Protein AF-A0A640W031-F1 (afdb_monomer_lite)

pLDDT: mean 81.07, std 21.16, range [38.03, 98.62]

Secondary structure (DSSP, 8-state):
-----PPPPEEEEEEETTEEEEEEEEE-TTS-EEEEEEEEEEEE-TTS-EEEES---GGGHHHHHHHHHHHHHHHHHHHHHHHHHHHHHHHHHHHHTTS-----------------------

Foldseek 3Di:
DDPPPDPFDFPDWDDDPQKIKTKGWDADPVGDIDIDIDIWGWDADPVRDIDIDPDDDPVCVVVSVVNVVVNVVVRVVVVVVVVVVVVVVVVVVVVVVVPPDDDPPPDDDDDDDDDDDDDDDD

Radius of gyration: 33.99 Å; chains: 1; bounding box: 77×50×96 Å

Structure (mmCIF, N/CA/C/O backbone):
data_AF-A0A640W031-F1
#
_entry.id   AF-A0A640W031-F1
#
loop_
_atom_site.group_PDB
_atom_site.id
_atom_site.type_symbol
_atom_site.label_atom_id
_atom_site.label_alt_id
_atom_site.label_comp_id
_atom_site.label_asym_id
_atom_site.label_entity_id
_atom_site.label_seq_id
_atom_site.pdbx_PDB_ins_code
_atom_site.Cartn_x
_atom_site.Cartn_y
_atom_site.Cartn_z
_atom_site.occupancy
_atom_site.B_iso_or_equiv
_atom_site.auth_seq_id
_atom_site.auth_comp_id
_atom_site.auth_asym_id
_atom_site.auth_atom_id
_atom_site.pdbx_PDB_model_num
ATOM 1 N N . MET A 1 1 ? -7.450 -29.987 -18.630 1.00 38.03 1 MET A N 1
ATOM 2 C CA . MET A 1 1 ? -6.099 -29.416 -18.466 1.00 38.03 1 MET A CA 1
ATOM 3 C C . MET A 1 1 ? -6.191 -28.420 -17.328 1.00 38.03 1 MET A C 1
ATOM 5 O O . MET A 1 1 ? -6.665 -27.314 -17.546 1.00 38.03 1 MET A O 1
ATOM 9 N N . ASP A 1 2 ? -5.852 -28.845 -16.114 1.00 42.69 2 ASP A N 1
ATOM 10 C CA . ASP A 1 2 ? -5.882 -27.989 -14.928 1.00 42.69 2 ASP A CA 1
ATOM 11 C C . ASP A 1 2 ? -4.671 -27.053 -14.953 1.00 42.69 2 ASP A C 1
ATOM 13 O O . ASP A 1 2 ? -3.542 -27.452 -14.674 1.00 42.69 2 ASP A O 1
ATOM 17 N N . THR A 1 3 ? -4.880 -25.801 -15.355 1.00 48.00 3 THR A N 1
ATOM 18 C CA . THR A 1 3 ? -3.875 -24.750 -15.191 1.00 48.00 3 THR A CA 1
ATOM 19 C C . THR A 1 3 ? -3.873 -24.337 -13.728 1.00 48.00 3 THR A C 1
ATOM 21 O O . THR A 1 3 ? -4.641 -23.464 -13.322 1.00 48.00 3 THR A O 1
ATOM 24 N N . THR A 1 4 ? -3.034 -24.975 -12.918 1.00 44.22 4 THR A N 1
ATOM 25 C CA . THR A 1 4 ? -2.780 -24.554 -11.539 1.00 44.22 4 THR A CA 1
ATOM 26 C C . THR A 1 4 ? -2.087 -23.191 -11.576 1.00 44.22 4 THR A C 1
ATOM 28 O O . THR A 1 4 ? -0.866 -23.096 -11.665 1.00 44.22 4 THR A O 1
ATOM 31 N N . THR A 1 5 ? -2.869 -22.109 -11.591 1.00 54.28 5 THR A N 1
ATOM 32 C CA . THR A 1 5 ? -2.359 -20.739 -11.507 1.00 54.28 5 THR A CA 1
ATOM 33 C C . THR A 1 5 ? -1.682 -20.576 -10.153 1.00 54.28 5 THR A C 1
ATOM 35 O O . THR A 1 5 ? -2.355 -20.494 -9.126 1.00 54.28 5 THR A O 1
ATOM 38 N N . THR A 1 6 ? -0.348 -20.552 -10.133 1.00 60.62 6 THR A N 1
ATOM 39 C CA . THR A 1 6 ? 0.405 -20.216 -8.924 1.00 60.62 6 THR A CA 1
ATOM 40 C C . THR A 1 6 ? -0.094 -18.863 -8.416 1.00 60.62 6 THR A C 1
ATOM 42 O O . THR A 1 6 ? -0.034 -17.885 -9.167 1.00 60.62 6 THR A O 1
ATOM 45 N N . PRO A 1 7 ? -0.615 -18.779 -7.179 1.00 67.50 7 PRO A N 1
ATOM 46 C CA . PRO A 1 7 ? -1.155 -17.533 -6.666 1.00 67.50 7 PRO A CA 1
ATOM 47 C C . PRO A 1 7 ? -0.050 -16.480 -6.636 1.00 67.50 7 PRO A C 1
ATOM 49 O O . PRO A 1 7 ? 1.038 -16.715 -6.100 1.00 67.50 7 PRO A O 1
ATOM 52 N N . ASN A 1 8 ? -0.337 -15.327 -7.242 1.00 83.50 8 ASN A N 1
ATOM 53 C CA . ASN A 1 8 ? 0.578 -14.199 -7.270 1.00 83.50 8 ASN A CA 1
ATOM 54 C C . ASN A 1 8 ? 0.916 -13.798 -5.829 1.00 83.50 8 ASN A C 1
ATOM 56 O O . ASN A 1 8 ? 0.011 -13.572 -5.027 1.00 83.50 8 ASN A O 1
ATOM 60 N N . LYS A 1 9 ? 2.205 -13.755 -5.483 1.00 91.06 9 LYS A N 1
ATOM 61 C CA . LYS A 1 9 ? 2.656 -13.379 -4.140 1.00 91.06 9 LYS A CA 1
ATOM 62 C C . LYS A 1 9 ? 2.892 -11.870 -4.085 1.00 91.06 9 LYS A C 1
ATOM 64 O O . LYS A 1 9 ? 3.404 -11.302 -5.050 1.00 91.06 9 LYS A O 1
ATOM 69 N N . PRO A 1 10 ? 2.563 -11.210 -2.965 1.00 96.25 10 PRO A N 1
ATOM 70 C CA . PRO A 1 10 ? 2.869 -9.798 -2.815 1.00 96.25 10 PRO A CA 1
ATOM 71 C C . PRO A 1 10 ? 4.387 -9.590 -2.806 1.00 96.25 10 PRO A C 1
ATOM 73 O O . PRO A 1 10 ? 5.124 -10.365 -2.198 1.00 96.25 10 PRO A O 1
ATOM 76 N N . ILE A 1 11 ? 4.842 -8.518 -3.453 1.00 97.00 11 ILE A N 1
ATOM 77 C CA . ILE A 1 11 ? 6.245 -8.084 -3.429 1.00 97.00 11 ILE A CA 1
ATOM 78 C C . ILE A 1 11 ? 6.601 -7.584 -2.031 1.00 97.00 11 ILE A C 1
ATOM 80 O O . ILE A 1 11 ? 7.655 -7.903 -1.490 1.00 97.00 11 ILE A O 1
ATOM 84 N N . ALA A 1 12 ? 5.715 -6.768 -1.460 1.00 97.62 12 ALA A N 1
ATOM 85 C CA . ALA A 1 12 ? 5.898 -6.152 -0.158 1.00 97.62 12 ALA A CA 1
ATOM 86 C C . ALA A 1 12 ? 4.543 -5.880 0.499 1.00 97.62 12 ALA A C 1
ATOM 88 O O . ALA A 1 12 ? 3.539 -5.648 -0.178 1.00 97.62 12 ALA A O 1
ATOM 89 N N . THR A 1 13 ? 4.519 -5.888 1.829 1.00 98.06 13 THR A N 1
ATOM 90 C CA . THR A 1 13 ? 3.383 -5.415 2.624 1.00 98.06 13 THR A CA 1
ATOM 91 C C . THR A 1 13 ? 3.896 -4.462 3.693 1.00 98.06 13 THR A C 1
ATOM 93 O O . THR A 1 13 ? 4.666 -4.866 4.559 1.00 98.06 13 THR A O 1
ATOM 96 N N . TYR A 1 14 ? 3.437 -3.220 3.639 1.00 98.25 14 TYR A N 1
ATOM 97 C CA . TYR A 1 14 ? 3.710 -2.171 4.617 1.00 98.25 14 TYR A CA 1
ATOM 98 C C . TYR A 1 14 ? 2.558 -2.097 5.607 1.00 98.25 14 TYR A C 1
ATOM 100 O O . TYR A 1 14 ? 1.406 -2.309 5.215 1.00 98.25 14 TYR A O 1
ATOM 108 N N . ARG A 1 15 ? 2.842 -1.824 6.881 1.00 97.75 15 ARG A N 1
ATOM 109 C CA . ARG A 1 15 ? 1.833 -1.814 7.947 1.00 97.75 15 ARG A CA 1
ATOM 110 C C . ARG A 1 15 ? 2.003 -0.616 8.870 1.00 97.75 15 ARG A C 1
ATOM 112 O O . ARG A 1 15 ? 3.115 -0.303 9.271 1.00 97.75 15 ARG A O 1
ATOM 119 N N . ASP A 1 16 ? 0.874 -0.036 9.261 1.00 97.81 16 ASP A N 1
ATOM 120 C CA . ASP A 1 16 ? 0.750 0.946 10.341 1.00 97.81 16 ASP A CA 1
ATOM 121 C C . ASP A 1 16 ? -0.412 0.500 11.240 1.00 97.81 16 ASP A C 1
ATOM 123 O O . ASP A 1 16 ? -1.595 0.683 10.930 1.00 97.81 16 ASP A O 1
ATOM 127 N N . GLY A 1 17 ? -0.067 -0.211 12.316 1.00 96.38 17 GLY A N 1
ATOM 128 C CA . GLY A 1 17 ? -1.031 -0.869 13.192 1.00 96.38 17 GLY A CA 1
ATOM 129 C C . GLY A 1 17 ? -1.956 -1.819 12.422 1.00 96.38 17 GLY A C 1
ATOM 130 O O . GLY A 1 17 ? -1.535 -2.856 11.908 1.00 96.38 17 GLY A O 1
ATOM 131 N N . ARG A 1 18 ? -3.243 -1.461 12.363 1.00 97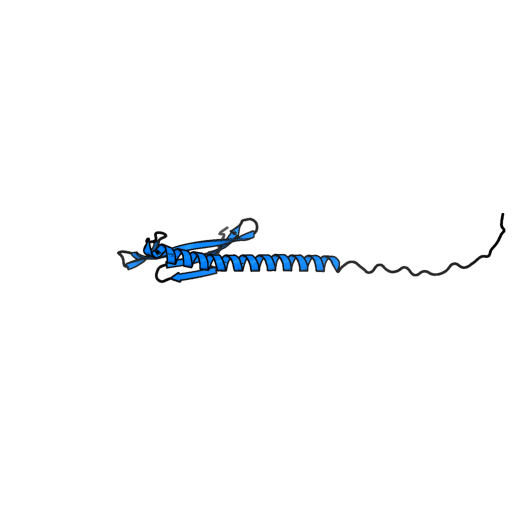.19 18 ARG A N 1
ATOM 132 C CA . ARG A 1 18 ? -4.286 -2.219 11.654 1.00 97.19 18 ARG A CA 1
ATOM 133 C C . ARG A 1 18 ? -4.347 -1.920 10.157 1.00 97.19 18 ARG A C 1
ATOM 135 O O . ARG A 1 18 ? -4.998 -2.663 9.429 1.00 97.19 18 ARG A O 1
ATOM 142 N N . LEU A 1 19 ? -3.701 -0.858 9.692 1.00 98.56 19 LEU A N 1
ATOM 143 C CA . LEU A 1 19 ? -3.666 -0.480 8.284 1.00 98.56 19 LEU A CA 1
ATOM 144 C C . LEU A 1 19 ? -2.538 -1.221 7.571 1.00 98.56 19 LEU A C 1
ATOM 146 O O . LEU A 1 19 ? -1.473 -1.463 8.145 1.00 98.56 19 LEU A O 1
ATOM 150 N N . LYS A 1 20 ? -2.757 -1.562 6.304 1.00 98.31 20 LYS A N 1
ATOM 151 C CA . LYS A 1 20 ? -1.730 -2.138 5.442 1.00 98.31 20 LYS A CA 1
ATOM 152 C C . LYS A 1 20 ? -1.829 -1.641 4.005 1.00 98.31 20 LYS A C 1
ATOM 154 O O . LYS A 1 20 ? -2.918 -1.375 3.498 1.00 98.31 20 LYS A O 1
ATOM 159 N N . SER A 1 21 ? -0.678 -1.601 3.344 1.00 98.56 21 SER A N 1
ATOM 160 C CA . SER A 1 21 ? -0.528 -1.393 1.905 1.00 98.56 21 SER A CA 1
ATOM 161 C C . SER A 1 21 ? 0.249 -2.564 1.322 1.00 98.56 21 SER A C 1
ATOM 163 O O . SER A 1 21 ? 1.343 -2.878 1.782 1.00 98.56 21 SER A O 1
ATOM 165 N N . THR A 1 22 ? -0.336 -3.254 0.347 1.00 98.44 22 THR A N 1
ATOM 166 C CA . THR A 1 22 ? 0.236 -4.459 -0.265 1.00 98.44 22 THR A CA 1
ATOM 167 C C . THR A 1 22 ? 0.588 -4.172 -1.715 1.00 98.44 22 THR A C 1
ATOM 169 O O . THR A 1 22 ? -0.294 -3.815 -2.493 1.00 98.44 22 THR A O 1
ATOM 172 N N . LEU A 1 23 ? 1.860 -4.323 -2.075 1.00 98.44 23 LEU A N 1
ATOM 173 C CA . LEU A 1 23 ? 2.375 -4.126 -3.427 1.00 98.44 23 LEU A CA 1
ATOM 174 C C . LEU A 1 23 ? 2.438 -5.464 -4.170 1.00 98.44 23 LEU A C 1
ATOM 176 O O . LEU A 1 23 ? 2.995 -6.434 -3.657 1.00 98.44 23 LEU A O 1
ATOM 180 N N . TRP A 1 24 ? 1.939 -5.492 -5.402 1.00 97.94 24 TRP A N 1
ATOM 181 C CA . TRP A 1 24 ? 1.898 -6.680 -6.257 1.00 97.94 24 TRP A CA 1
ATOM 182 C C . TRP A 1 24 ? 2.608 -6.421 -7.584 1.00 97.94 24 TRP A C 1
ATOM 184 O O . TRP A 1 24 ? 2.518 -5.315 -8.119 1.00 97.94 24 TRP A O 1
ATOM 194 N N . ALA A 1 25 ? 3.259 -7.448 -8.135 1.00 95.44 25 ALA A N 1
ATOM 195 C CA . ALA A 1 25 ? 3.718 -7.473 -9.523 1.00 95.44 25 ALA A CA 1
ATOM 196 C C . ALA A 1 25 ? 2.746 -8.335 -10.317 1.00 95.44 25 ALA A C 1
ATOM 198 O O . ALA A 1 25 ? 2.531 -9.488 -9.973 1.00 95.44 25 ALA A O 1
ATOM 199 N N . ASN A 1 26 ? 2.171 -7.794 -11.376 1.00 94.00 26 ASN A N 1
ATOM 200 C CA . ASN A 1 26 ? 1.297 -8.524 -12.282 1.00 94.00 26 ASN A CA 1
ATOM 201 C C . ASN A 1 26 ? 1.897 -8.494 -13.682 1.00 94.00 26 ASN A C 1
ATOM 203 O O . ASN A 1 26 ? 2.728 -7.638 -13.983 1.00 94.00 26 ASN A O 1
ATOM 207 N N . GLN A 1 27 ? 1.441 -9.396 -14.541 1.00 92.38 27 GLN A N 1
ATOM 208 C CA . GLN A 1 27 ? 1.875 -9.484 -15.927 1.00 92.38 27 GLN A CA 1
ATOM 209 C C . GLN A 1 27 ? 0.654 -9.377 -16.841 1.00 92.38 27 GLN A C 1
ATOM 211 O O . GLN A 1 27 ? -0.376 -9.999 -16.571 1.00 92.38 27 GLN A O 1
ATOM 216 N N . ASN A 1 28 ? 0.733 -8.553 -17.886 1.00 88.75 28 ASN A N 1
ATOM 217 C CA . ASN A 1 28 ? -0.306 -8.509 -18.915 1.00 88.75 28 ASN A CA 1
ATOM 218 C C . ASN A 1 28 ? -0.133 -9.675 -19.912 1.00 88.75 28 ASN A C 1
ATOM 220 O O . ASN A 1 28 ? 0.790 -10.482 -19.798 1.00 88.75 28 ASN A O 1
ATOM 224 N N . ARG A 1 29 ? -1.026 -9.769 -20.906 1.00 88.88 29 ARG A N 1
ATOM 225 C CA . ARG A 1 29 ? -0.974 -10.835 -21.926 1.00 88.88 29 ARG A CA 1
ATOM 226 C C . ARG A 1 29 ? 0.297 -10.797 -22.779 1.00 88.88 29 ARG A C 1
ATOM 228 O O . ARG A 1 29 ? 0.740 -11.847 -23.226 1.00 88.88 29 ARG A O 1
ATOM 235 N N . ASP A 1 30 ? 0.878 -9.615 -22.953 1.00 89.25 30 ASP A N 1
ATOM 236 C CA . ASP A 1 30 ? 2.078 -9.384 -23.764 1.00 89.25 30 ASP A CA 1
ATOM 237 C C . ASP A 1 30 ? 3.376 -9.648 -22.983 1.00 89.25 30 ASP A C 1
ATOM 239 O O . ASP A 1 30 ? 4.476 -9.531 -23.517 1.00 89.25 30 ASP A O 1
ATOM 243 N N . GLY A 1 31 ? 3.262 -10.014 -21.705 1.00 85.62 31 GLY A N 1
ATOM 244 C CA . GLY A 1 31 ? 4.396 -10.316 -20.845 1.00 85.62 31 GLY A CA 1
ATOM 245 C C . GLY A 1 31 ? 4.977 -9.109 -20.102 1.00 85.62 31 GLY A C 1
ATOM 246 O O . GLY A 1 31 ? 5.909 -9.286 -19.313 1.00 85.62 31 GLY A O 1
ATOM 247 N N . ASP A 1 32 ? 4.429 -7.905 -20.283 1.00 89.62 32 ASP A N 1
ATOM 248 C CA . ASP A 1 32 ? 4.862 -6.701 -19.576 1.00 89.62 32 ASP A CA 1
ATOM 249 C C . ASP A 1 32 ? 4.380 -6.689 -18.122 1.00 89.62 32 ASP A C 1
ATOM 251 O O . ASP A 1 32 ? 3.224 -6.991 -17.802 1.00 89.62 32 ASP A O 1
ATOM 255 N N . ILE A 1 33 ? 5.286 -6.282 -17.229 1.00 92.38 33 ILE A N 1
ATOM 256 C CA . ILE A 1 33 ? 5.032 -6.223 -15.791 1.00 92.38 33 ILE A CA 1
ATOM 257 C C . ILE A 1 33 ? 4.410 -4.874 -15.414 1.00 92.38 33 ILE A C 1
ATOM 259 O O . ILE A 1 33 ? 4.902 -3.803 -15.780 1.00 92.38 33 ILE A O 1
ATOM 263 N N . TYR A 1 34 ? 3.350 -4.916 -14.610 1.00 93.69 34 TYR A N 1
ATOM 264 C CA . TYR A 1 34 ? 2.740 -3.742 -13.999 1.00 93.69 34 TYR A CA 1
ATOM 265 C C . TYR A 1 34 ? 2.498 -3.956 -12.506 1.00 93.69 34 TYR A C 1
ATOM 267 O O . TYR A 1 34 ? 2.234 -5.060 -12.039 1.00 93.69 34 TYR A O 1
ATOM 275 N N . TYR A 1 35 ? 2.576 -2.866 -11.748 1.00 96.31 35 TYR A N 1
ATOM 276 C CA . TYR A 1 35 ? 2.471 -2.898 -10.294 1.00 96.31 35 TYR A CA 1
ATOM 277 C C . TYR A 1 35 ? 1.129 -2.352 -9.824 1.00 96.31 35 TYR A C 1
ATOM 279 O O . TYR A 1 35 ? 0.687 -1.312 -10.318 1.00 96.31 35 TYR A O 1
ATOM 287 N N . THR A 1 36 ? 0.515 -3.021 -8.851 1.00 97.44 36 THR A N 1
ATOM 288 C CA . THR A 1 36 ? -0.729 -2.580 -8.202 1.00 97.44 36 THR A CA 1
ATOM 289 C C . THR A 1 36 ? -0.553 -2.514 -6.693 1.00 97.44 36 THR A C 1
ATOM 291 O O . THR A 1 36 ? 0.267 -3.232 -6.125 1.00 97.44 36 THR A O 1
ATOM 294 N N . VAL A 1 37 ? -1.338 -1.659 -6.039 1.00 97.94 37 VAL A N 1
ATOM 295 C CA . VAL A 1 37 ? -1.329 -1.496 -4.582 1.00 97.94 37 VAL A CA 1
ATOM 296 C C . VAL A 1 37 ? -2.728 -1.752 -4.035 1.00 97.94 37 VAL A C 1
ATOM 298 O O . VAL A 1 37 ? -3.695 -1.176 -4.530 1.00 97.94 37 VAL A O 1
ATOM 301 N N . THR A 1 38 ? -2.828 -2.586 -3.001 1.00 98.19 38 THR A N 1
ATOM 302 C CA . THR A 1 38 ? -4.063 -2.813 -2.238 1.00 98.19 38 THR A CA 1
ATOM 303 C C . THR A 1 38 ? -3.924 -2.194 -0.856 1.00 98.19 38 THR A C 1
ATOM 305 O O . THR A 1 38 ? -3.030 -2.574 -0.100 1.00 98.19 38 THR A O 1
ATOM 308 N N . LEU A 1 39 ? -4.829 -1.281 -0.513 1.00 98.44 39 LEU A N 1
ATOM 309 C CA . LEU A 1 39 ? -4.946 -0.707 0.826 1.00 98.44 39 LEU A CA 1
ATOM 310 C C . LEU A 1 39 ? -6.069 -1.413 1.580 1.00 98.44 39 LEU A C 1
ATOM 312 O O . LEU A 1 39 ? -7.154 -1.594 1.029 1.00 98.44 39 LEU A O 1
ATOM 316 N N . ALA A 1 40 ? -5.817 -1.792 2.828 1.00 98.44 40 ALA A N 1
ATOM 317 C CA . ALA A 1 40 ? -6.821 -2.422 3.674 1.00 98.44 40 ALA A CA 1
ATOM 318 C C . ALA A 1 40 ? -6.583 -2.119 5.155 1.00 98.44 40 ALA A C 1
ATOM 320 O O . ALA A 1 40 ? -5.463 -1.835 5.582 1.00 98.44 40 ALA A O 1
ATOM 321 N N . LYS A 1 41 ? -7.650 -2.224 5.942 1.00 98.19 41 LYS A N 1
ATOM 322 C CA . LYS A 1 41 ? -7.643 -2.200 7.402 1.00 98.19 41 LYS A CA 1
ATOM 323 C C . LYS A 1 41 ? -8.079 -3.558 7.936 1.00 98.19 41 LYS A C 1
ATOM 325 O O . LYS A 1 41 ? -9.118 -4.065 7.527 1.00 98.19 41 LYS A O 1
ATOM 330 N N . VAL A 1 42 ? -7.319 -4.111 8.874 1.00 97.88 42 VAL A N 1
ATOM 331 C CA . VAL A 1 42 ? -7.659 -5.337 9.601 1.00 97.88 42 VAL A CA 1
ATOM 332 C C . VAL A 1 42 ? -8.427 -4.979 10.871 1.00 97.88 42 VAL A C 1
ATOM 334 O O . VAL A 1 42 ? -8.010 -4.101 11.626 1.00 97.88 42 VAL A O 1
ATOM 337 N N . TYR A 1 43 ? -9.532 -5.658 11.138 1.00 96.12 43 TYR A N 1
ATOM 338 C CA . TYR A 1 43 ? -10.300 -5.494 12.370 1.00 96.12 43 TYR A CA 1
ATOM 339 C C . TYR A 1 43 ? -10.847 -6.838 12.842 1.00 96.12 43 TYR A C 1
ATOM 341 O O . TYR A 1 43 ? -10.883 -7.797 12.081 1.00 96.12 43 TYR A O 1
ATOM 349 N N . GLU A 1 44 ? -11.250 -6.909 14.103 1.00 97.44 44 GLU A N 1
ATOM 350 C CA . GLU A 1 44 ? -11.900 -8.092 14.661 1.00 97.44 44 GLU A CA 1
ATOM 351 C C . GLU A 1 44 ? -13.419 -7.929 14.568 1.00 97.44 44 GLU A C 1
ATOM 353 O O . GLU A 1 44 ? -13.957 -6.876 14.923 1.00 97.44 44 GLU A O 1
ATOM 358 N N . ASP A 1 45 ? -14.108 -8.939 14.039 1.00 96.31 45 ASP A N 1
ATOM 359 C CA . ASP A 1 45 ? -15.565 -8.967 13.987 1.00 96.31 45 ASP A CA 1
ATOM 360 C C . ASP A 1 45 ? -16.187 -9.384 15.330 1.00 96.31 45 ASP A C 1
ATOM 362 O O . ASP A 1 45 ? -15.507 -9.712 16.300 1.00 96.31 45 ASP A O 1
ATOM 366 N N . ARG A 1 46 ? -17.524 -9.382 15.396 1.00 96.88 46 ARG A N 1
ATOM 367 C CA . ARG A 1 46 ? -18.269 -9.717 16.624 1.00 96.88 46 ARG A CA 1
ATOM 368 C C . ARG A 1 46 ? -18.040 -11.151 17.117 1.00 96.88 46 ARG A C 1
ATOM 370 O O . ARG A 1 46 ? -18.365 -11.441 18.260 1.00 96.88 46 ARG A O 1
ATOM 377 N N . ASN A 1 47 ? -17.521 -12.032 16.265 1.00 96.75 47 ASN A N 1
ATOM 378 C CA . ASN A 1 47 ? -17.238 -13.428 16.582 1.00 96.75 47 ASN A CA 1
ATOM 379 C C . ASN A 1 47 ? -15.756 -13.647 16.929 1.00 96.75 47 ASN A C 1
ATOM 381 O O . ASN A 1 47 ? -15.320 -14.797 17.002 1.00 96.75 47 ASN A O 1
ATOM 385 N N . GLY A 1 48 ? -14.970 -12.576 17.085 1.00 96.50 48 GLY A N 1
ATOM 386 C CA . GLY A 1 48 ? -13.540 -12.658 17.368 1.00 96.50 48 GLY A CA 1
ATOM 387 C C . GLY A 1 48 ? -12.681 -13.002 16.148 1.00 96.50 48 GLY A C 1
ATOM 388 O O . GLY A 1 48 ? -11.516 -13.364 16.303 1.00 96.50 48 GLY A O 1
ATOM 389 N N . LYS A 1 49 ? -13.229 -12.951 14.923 1.00 97.69 49 LYS A N 1
ATOM 390 C CA . LYS A 1 49 ? -12.470 -13.290 13.709 1.00 97.69 49 LYS A CA 1
ATOM 391 C C . LYS A 1 49 ? -11.878 -12.041 13.077 1.00 97.69 49 LYS A C 1
ATOM 393 O O . LYS A 1 49 ? -12.556 -11.027 12.926 1.00 97.69 49 LYS A O 1
ATOM 398 N N . LEU A 1 50 ? -10.619 -12.135 12.654 1.00 97.06 50 LEU A N 1
ATOM 399 C CA . LEU A 1 50 ? -9.976 -11.073 11.888 1.00 97.06 50 LEU A CA 1
ATOM 400 C C . LEU A 1 50 ? -10.588 -10.980 10.488 1.00 97.06 50 LEU A C 1
ATOM 402 O O . LEU A 1 50 ? -10.683 -11.975 9.772 1.00 97.06 50 LEU A O 1
ATOM 406 N N . GLN A 1 51 ? -10.961 -9.766 10.110 1.00 97.56 51 GLN A N 1
ATOM 407 C CA . GLN A 1 51 ? -11.519 -9.392 8.818 1.00 97.56 51 GLN A CA 1
ATOM 408 C C . GLN A 1 51 ? -10.726 -8.230 8.225 1.00 97.56 51 GLN A C 1
ATOM 410 O O . GLN A 1 51 ? -10.021 -7.509 8.936 1.00 97.56 51 GLN A O 1
ATOM 415 N N . GLU A 1 52 ? -10.878 -8.018 6.920 1.00 97.44 52 GLU A N 1
ATOM 416 C CA . GLU A 1 52 ? -10.298 -6.877 6.211 1.00 97.44 52 GLU A CA 1
ATOM 417 C C . GLU A 1 52 ? -11.391 -5.991 5.610 1.00 97.44 52 GLU A C 1
ATOM 419 O O . GLU A 1 52 ? -12.445 -6.470 5.199 1.00 97.44 52 GLU A O 1
ATOM 424 N N . THR A 1 53 ? -11.143 -4.684 5.563 1.00 97.88 53 THR A N 1
ATOM 425 C CA . THR A 1 53 ? -12.024 -3.700 4.923 1.00 97.88 53 THR A CA 1
ATOM 426 C C . THR A 1 53 ? -11.222 -2.630 4.191 1.00 97.88 53 THR A C 1
ATOM 428 O O . THR A 1 53 ? -10.067 -2.359 4.524 1.00 97.88 53 THR A O 1
ATOM 431 N N . ASN A 1 54 ? -11.866 -1.980 3.226 1.00 97.06 54 ASN A N 1
ATOM 432 C CA . ASN A 1 54 ? -11.330 -0.856 2.462 1.00 97.06 54 ASN A CA 1
ATOM 433 C C . ASN A 1 54 ? -11.994 0.470 2.874 1.00 97.06 54 ASN A C 1
ATOM 435 O O . ASN A 1 54 ? -11.884 1.472 2.171 1.00 97.06 54 ASN A O 1
ATOM 439 N N . SER A 1 55 ? -12.705 0.473 4.004 1.00 97.00 55 SER A N 1
ATOM 440 C CA . SER A 1 55 ? -13.281 1.667 4.618 1.00 97.00 55 SER A CA 1
ATOM 441 C C . SER A 1 55 ? -12.370 2.192 5.727 1.00 97.00 55 SER A C 1
ATOM 443 O O . SER A 1 55 ? -12.023 1.471 6.668 1.00 97.00 55 SER A O 1
ATOM 445 N N . PHE A 1 56 ? -12.022 3.471 5.635 1.00 97.88 56 PHE A N 1
ATOM 446 C CA . PHE A 1 56 ? -11.113 4.157 6.552 1.00 97.88 56 PHE A CA 1
ATOM 447 C C . PHE A 1 56 ? -11.849 5.297 7.259 1.00 97.88 56 PHE A C 1
ATOM 449 O O . PHE A 1 56 ? -12.733 5.914 6.665 1.00 97.88 56 PHE A O 1
ATOM 456 N N . SER A 1 57 ? -11.512 5.564 8.522 1.00 97.56 57 SER A N 1
ATOM 457 C CA . SER A 1 57 ? -11.987 6.771 9.205 1.00 97.56 57 SER A CA 1
ATOM 458 C C . SER A 1 57 ? -11.255 8.009 8.687 1.00 97.56 57 SER A C 1
ATOM 460 O O . SER A 1 57 ? -10.165 7.920 8.121 1.00 97.56 57 SER A O 1
ATOM 462 N N . ASP A 1 58 ? -11.830 9.180 8.939 1.00 97.75 58 ASP A N 1
ATOM 463 C CA . ASP A 1 58 ? -11.212 10.489 8.704 1.00 97.75 58 ASP A CA 1
ATOM 464 C C . ASP A 1 58 ? -9.806 10.602 9.328 1.00 97.75 58 ASP A C 1
ATOM 466 O O . ASP A 1 58 ? -8.856 11.051 8.688 1.00 97.75 58 ASP A O 1
ATOM 470 N N . THR A 1 59 ? -9.644 10.089 10.546 1.00 98.00 59 THR A N 1
ATOM 471 C CA . THR A 1 59 ? -8.380 10.050 11.297 1.00 98.00 59 THR A CA 1
ATOM 472 C C . THR A 1 59 ? -7.351 9.047 10.757 1.00 98.00 59 THR A C 1
ATOM 474 O O . THR A 1 59 ? -6.184 9.066 11.156 1.00 98.00 59 THR A O 1
ATOM 477 N N . GLU A 1 60 ? -7.746 8.143 9.860 1.00 98.25 60 GLU A N 1
ATOM 478 C CA . GLU A 1 60 ? -6.855 7.159 9.233 1.00 98.25 60 GLU A CA 1
ATOM 479 C C . GLU A 1 60 ? -6.310 7.644 7.882 1.00 98.25 60 GLU A C 1
ATOM 481 O O . GLU A 1 60 ? -5.273 7.147 7.443 1.00 98.25 60 GLU A O 1
ATOM 486 N N . ILE A 1 61 ? -6.942 8.637 7.243 1.00 98.00 61 ILE A N 1
ATOM 487 C CA . ILE A 1 61 ? -6.651 9.030 5.852 1.00 98.00 61 ILE A CA 1
ATOM 488 C C . ILE A 1 61 ? -5.184 9.406 5.631 1.00 98.00 61 ILE A C 1
ATOM 490 O O . ILE A 1 61 ? -4.586 8.959 4.653 1.00 98.00 61 ILE A O 1
ATOM 494 N N . LEU A 1 62 ? -4.572 10.171 6.543 1.00 98.38 62 LEU A N 1
ATOM 495 C CA . LEU A 1 62 ? -3.161 10.551 6.398 1.00 98.38 62 LEU A CA 1
ATOM 496 C C . LEU A 1 62 ? -2.223 9.340 6.471 1.00 98.38 62 LEU A C 1
ATOM 498 O O . LEU A 1 62 ? -1.293 9.236 5.678 1.00 98.38 62 LEU A O 1
ATOM 502 N N . ARG A 1 63 ? -2.493 8.379 7.359 1.00 98.44 63 ARG A N 1
ATOM 503 C CA . ARG A 1 63 ? -1.689 7.151 7.467 1.00 98.44 63 ARG A CA 1
ATOM 504 C C . ARG A 1 63 ? -1.868 6.248 6.249 1.00 98.44 63 ARG A C 1
ATOM 506 O O . ARG A 1 63 ? -0.896 5.707 5.730 1.00 98.44 63 ARG A O 1
ATOM 513 N N . VAL A 1 64 ? -3.096 6.139 5.736 1.00 98.44 64 VAL A N 1
ATOM 514 C CA . VAL A 1 64 ? -3.389 5.431 4.478 1.00 98.44 64 VAL A CA 1
ATOM 515 C C . VAL A 1 64 ? -2.631 6.063 3.307 1.00 98.44 64 VAL A C 1
ATOM 517 O O . VAL A 1 64 ? -2.059 5.346 2.485 1.00 98.44 64 VAL A O 1
ATOM 520 N N . PHE A 1 65 ? -2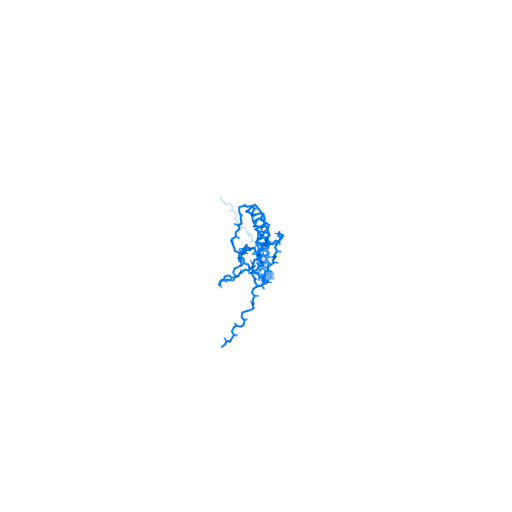.586 7.395 3.244 1.00 98.38 65 PHE A N 1
ATOM 521 C CA . PHE A 1 65 ? -1.838 8.123 2.224 1.00 98.38 65 PHE A CA 1
ATOM 522 C C . PHE A 1 65 ? -0.329 7.857 2.304 1.00 98.38 65 PHE A C 1
ATOM 524 O O . PHE A 1 65 ? 0.285 7.566 1.277 1.00 98.38 65 PHE A O 1
ATOM 531 N N . GLU A 1 66 ? 0.265 7.887 3.499 1.00 98.62 66 GLU A N 1
ATOM 532 C CA . GLU A 1 66 ? 1.691 7.583 3.677 1.00 98.62 66 GLU A CA 1
ATOM 533 C C . GLU A 1 66 ? 2.026 6.131 3.298 1.00 98.62 66 GLU A C 1
ATOM 535 O O . GLU A 1 66 ? 2.959 5.900 2.527 1.00 98.62 66 GLU A O 1
ATOM 540 N N . LEU A 1 67 ? 1.199 5.159 3.700 1.00 98.62 67 LEU A N 1
ATOM 541 C CA . LEU A 1 67 ? 1.341 3.762 3.266 1.00 98.62 67 LEU A CA 1
ATOM 542 C C . LEU A 1 67 ? 1.211 3.601 1.738 1.00 98.62 67 LEU A C 1
ATOM 544 O O . LEU A 1 67 ? 1.883 2.768 1.117 1.00 98.62 67 LEU A O 1
ATOM 548 N N . GLY A 1 68 ? 0.346 4.395 1.103 1.00 98.38 68 GLY A N 1
ATOM 549 C CA . GLY A 1 68 ? 0.224 4.457 -0.352 1.00 98.38 68 GLY A CA 1
ATOM 550 C C . GLY A 1 68 ? 1.474 5.041 -1.018 1.00 98.38 68 GLY A C 1
ATOM 551 O O . GLY A 1 68 ? 1.953 4.503 -2.021 1.00 98.38 68 GLY A O 1
ATOM 552 N N . LYS A 1 69 ? 2.042 6.110 -0.449 1.00 98.44 69 LYS A N 1
ATOM 553 C CA . LYS A 1 69 ? 3.292 6.728 -0.917 1.00 98.44 69 LYS A CA 1
ATOM 554 C C . LYS A 1 69 ? 4.477 5.779 -0.819 1.00 98.44 69 LYS A C 1
ATOM 556 O O . LYS A 1 69 ? 5.272 5.723 -1.760 1.00 98.44 69 LYS A O 1
ATOM 561 N N . GLU A 1 70 ? 4.590 5.036 0.274 1.00 98.38 70 GLU A N 1
ATOM 562 C CA . GLU A 1 70 ? 5.668 4.070 0.482 1.00 98.38 70 GLU A CA 1
ATOM 563 C C . GLU A 1 70 ? 5.634 2.974 -0.593 1.00 98.38 70 GLU A C 1
ATOM 565 O O . GLU A 1 70 ? 6.600 2.792 -1.340 1.00 98.38 70 GLU A O 1
ATOM 570 N N . ALA A 1 71 ? 4.471 2.343 -0.787 1.00 98.38 71 ALA A N 1
ATOM 571 C CA . ALA A 1 71 ? 4.297 1.331 -1.825 1.00 98.38 71 ALA A CA 1
ATOM 572 C C . ALA A 1 71 ? 4.522 1.887 -3.239 1.00 98.38 71 ALA A C 1
ATOM 574 O O . ALA A 1 71 ? 5.150 1.232 -4.075 1.00 98.38 71 ALA A O 1
ATOM 575 N N . ARG A 1 72 ? 4.061 3.114 -3.518 1.00 97.94 72 ARG A N 1
ATOM 576 C CA . ARG A 1 72 ? 4.298 3.779 -4.807 1.00 97.94 72 ARG A CA 1
ATOM 577 C C . ARG A 1 72 ? 5.785 4.032 -5.050 1.00 97.94 72 ARG A C 1
ATOM 579 O O . ARG A 1 72 ? 6.252 3.856 -6.173 1.00 97.94 72 ARG A O 1
ATOM 586 N N . THR A 1 73 ? 6.518 4.461 -4.028 1.00 98.56 73 THR A N 1
ATOM 587 C CA . THR A 1 73 ? 7.961 4.712 -4.121 1.00 98.56 73 THR A CA 1
ATOM 588 C C . THR A 1 73 ? 8.699 3.430 -4.483 1.00 98.56 73 THR A C 1
ATOM 590 O O . THR A 1 73 ? 9.469 3.422 -5.444 1.00 98.56 73 THR A O 1
ATOM 593 N N . HIS A 1 74 ? 8.374 2.326 -3.809 1.00 98.38 74 HIS A N 1
ATOM 594 C CA . HIS A 1 74 ? 8.941 1.021 -4.133 1.00 98.38 74 HIS A CA 1
ATOM 595 C C . HIS A 1 74 ? 8.565 0.567 -5.554 1.00 98.38 74 HIS A C 1
ATOM 597 O O . HIS A 1 74 ? 9.432 0.168 -6.327 1.00 98.38 74 HIS A O 1
ATOM 603 N N . ALA A 1 75 ? 7.304 0.728 -5.970 1.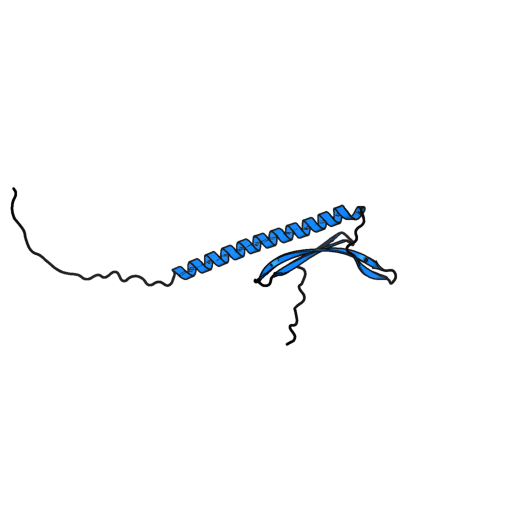00 97.88 75 ALA A N 1
ATOM 604 C CA . ALA A 1 75 ? 6.879 0.400 -7.333 1.00 97.88 75 ALA A CA 1
ATOM 605 C C . ALA A 1 75 ? 7.651 1.192 -8.408 1.00 97.88 75 ALA A C 1
ATOM 607 O O . ALA A 1 75 ? 7.989 0.651 -9.461 1.00 97.88 75 ALA A O 1
ATOM 608 N N . LEU A 1 76 ? 7.943 2.475 -8.166 1.00 97.69 76 LEU A N 1
ATOM 609 C CA . LEU A 1 76 ? 8.751 3.284 -9.083 1.00 97.69 76 LEU A CA 1
ATOM 610 C C . LEU A 1 76 ? 10.198 2.800 -9.166 1.00 97.69 76 LEU A C 1
ATOM 612 O O . LEU A 1 76 ? 10.765 2.805 -10.258 1.00 97.69 76 LEU A O 1
ATOM 616 N N . GLN A 1 77 ? 10.786 2.391 -8.043 1.00 97.62 77 GLN A N 1
ATOM 617 C CA . GLN A 1 77 ? 12.126 1.816 -8.029 1.00 97.62 77 GLN A CA 1
ATOM 618 C C . GLN A 1 77 ? 12.178 0.548 -8.891 1.00 97.62 77 GLN A C 1
ATOM 620 O O . GLN A 1 77 ? 12.994 0.473 -9.808 1.00 97.62 77 GLN A O 1
ATOM 625 N N . LEU A 1 78 ? 11.234 -0.375 -8.695 1.00 96.44 78 LEU A N 1
ATOM 626 C CA . LEU A 1 78 ? 11.157 -1.615 -9.472 1.00 96.44 78 LEU A CA 1
ATOM 627 C C . LEU A 1 78 ? 10.995 -1.349 -10.980 1.00 96.44 78 LEU A C 1
ATOM 629 O O . LEU A 1 78 ? 11.624 -2.006 -11.809 1.00 96.44 78 LEU A O 1
ATOM 633 N N . ARG A 1 79 ? 10.209 -0.332 -11.366 1.00 94.06 79 ARG A N 1
ATOM 634 C CA . ARG A 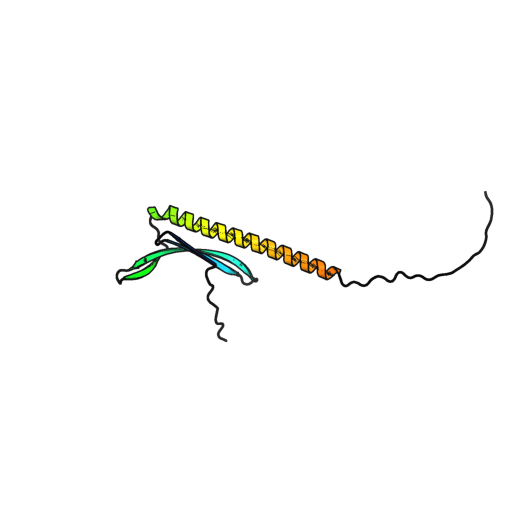1 79 ? 10.080 0.085 -12.777 1.00 94.06 79 ARG A CA 1
ATOM 635 C C . ARG A 1 79 ? 11.399 0.591 -13.368 1.00 94.06 79 ARG A C 1
ATOM 637 O O . ARG A 1 79 ? 11.695 0.289 -14.523 1.00 94.06 79 ARG A O 1
ATOM 644 N N . ARG A 1 80 ? 12.183 1.359 -12.604 1.00 94.88 80 ARG A N 1
ATOM 645 C CA . ARG A 1 80 ? 13.505 1.846 -13.042 1.00 94.88 80 ARG A CA 1
ATOM 646 C C . ARG A 1 80 ? 14.490 0.692 -13.201 1.00 94.88 80 ARG A C 1
ATOM 648 O O . ARG A 1 80 ? 15.217 0.628 -14.183 1.00 94.88 80 ARG A O 1
ATOM 655 N N . GLU A 1 81 ? 14.494 -0.247 -12.263 1.00 92.94 81 GLU A N 1
ATOM 656 C CA . GLU A 1 81 ? 15.359 -1.427 -12.335 1.00 92.94 81 GLU A CA 1
ATOM 657 C C . GLU A 1 81 ? 15.042 -2.278 -13.574 1.00 92.94 81 GLU A C 1
ATOM 659 O O . GLU A 1 81 ? 15.956 -2.673 -14.303 1.00 92.94 81 GLU A O 1
ATOM 664 N N . GLN A 1 82 ? 13.756 -2.470 -13.882 1.00 89.00 82 GLN A N 1
ATOM 665 C CA . GLN A 1 82 ? 13.316 -3.183 -15.082 1.00 89.00 82 GLN A CA 1
ATOM 666 C C . GLN A 1 82 ? 13.724 -2.490 -16.384 1.00 89.00 82 GLN A C 1
ATOM 668 O O . GLN A 1 82 ? 14.177 -3.163 -17.313 1.00 89.00 82 GLN A O 1
ATOM 673 N N . SER A 1 83 ? 13.609 -1.161 -16.476 1.00 86.62 83 SER A N 1
ATOM 674 C CA . SER A 1 83 ? 14.038 -0.443 -17.682 1.00 86.62 83 SER A CA 1
ATOM 675 C C . SER A 1 83 ? 15.554 -0.542 -17.890 1.00 86.62 83 SER A C 1
ATOM 677 O O . SER A 1 83 ? 16.006 -0.788 -19.010 1.00 86.62 83 SER A O 1
ATOM 679 N N . HIS A 1 84 ? 16.347 -0.456 -16.816 1.00 87.81 84 HIS A N 1
ATOM 680 C CA . HIS A 1 84 ? 17.798 -0.651 -16.877 1.00 87.81 84 HIS A CA 1
ATOM 681 C C . HIS A 1 84 ? 18.201 -2.078 -17.270 1.00 87.81 84 HIS A C 1
ATOM 683 O O . HIS A 1 84 ? 19.237 -2.262 -17.912 1.00 87.81 84 HIS A O 1
ATOM 689 N N . GLN A 1 85 ? 17.431 -3.096 -16.879 1.00 84.50 85 GLN A N 1
ATOM 690 C CA . GLN A 1 85 ? 17.668 -4.478 -17.306 1.00 84.50 85 GLN A CA 1
ATOM 691 C C . GLN A 1 85 ? 17.330 -4.677 -18.787 1.00 84.50 85 GLN A C 1
ATOM 693 O O . GLN A 1 85 ? 18.159 -5.213 -19.522 1.00 84.50 85 GLN A O 1
ATOM 698 N N . ARG A 1 86 ? 16.175 -4.172 -19.246 1.00 83.31 86 ARG A N 1
ATOM 699 C CA . ARG A 1 86 ? 15.750 -4.261 -20.654 1.00 83.31 86 ARG A CA 1
ATOM 700 C C . ARG A 1 86 ? 16.767 -3.599 -21.589 1.00 83.31 86 ARG A C 1
ATOM 702 O O . ARG A 1 86 ? 17.147 -4.190 -22.594 1.00 83.31 86 ARG A O 1
ATOM 709 N N . ASN A 1 87 ? 17.275 -2.422 -21.213 1.00 82.62 87 ASN A N 1
ATOM 710 C CA . ASN A 1 87 ? 18.301 -1.724 -21.990 1.00 82.62 87 ASN A CA 1
ATOM 711 C C . ASN A 1 87 ? 19.633 -2.499 -22.030 1.00 82.62 87 ASN A C 1
ATOM 713 O O . ASN A 1 87 ? 20.244 -2.626 -23.084 1.00 82.62 87 ASN A O 1
ATOM 717 N N . ARG A 1 88 ? 20.075 -3.076 -20.899 1.00 81.62 88 ARG A N 1
ATOM 718 C CA . ARG A 1 88 ? 21.312 -3.882 -20.847 1.00 81.62 88 ARG A CA 1
ATOM 719 C C . ARG A 1 88 ? 21.242 -5.146 -21.704 1.00 81.62 88 ARG A C 1
ATOM 721 O O . ARG A 1 88 ? 22.233 -5.487 -22.341 1.00 81.62 88 ARG A O 1
ATOM 728 N N . GLN A 1 89 ? 20.095 -5.823 -21.727 1.00 74.19 89 GLN A N 1
ATOM 729 C CA . GLN A 1 89 ? 19.896 -7.015 -22.557 1.00 74.19 89 GLN A CA 1
ATOM 730 C C . GLN A 1 89 ? 19.945 -6.676 -24.053 1.00 74.19 89 GLN A C 1
ATOM 732 O O . GLN A 1 89 ? 20.656 -7.347 -24.795 1.00 74.19 89 GLN A O 1
ATOM 737 N N . GLN A 1 90 ? 19.285 -5.593 -24.482 1.00 72.94 90 GLN A N 1
ATOM 738 C CA . GLN A 1 90 ? 19.320 -5.144 -25.882 1.00 72.94 90 GLN A CA 1
ATOM 739 C C . GLN A 1 90 ? 20.740 -4.799 -26.358 1.00 72.94 90 GLN A C 1
ATOM 741 O O . GLN A 1 90 ? 21.122 -5.151 -27.474 1.00 72.94 90 GLN A O 1
ATOM 746 N N . SER A 1 91 ? 21.548 -4.159 -25.508 1.00 70.19 91 SER A N 1
ATOM 747 C CA . SER A 1 91 ? 22.943 -3.841 -25.836 1.00 70.19 91 SER A CA 1
ATOM 748 C C . SER A 1 91 ? 23.836 -5.081 -25.954 1.00 70.19 91 SER A C 1
ATOM 750 O O . SER A 1 91 ? 24.790 -5.068 -26.730 1.00 70.19 91 SER A O 1
ATOM 752 N N . HIS A 1 92 ? 23.558 -6.144 -25.191 1.00 65.50 92 HIS A N 1
ATOM 753 C CA . HIS A 1 92 ? 24.333 -7.386 -25.260 1.00 65.50 92 HIS A CA 1
ATOM 754 C C . HIS A 1 92 ? 24.030 -8.179 -26.541 1.00 65.50 92 HIS A C 1
ATOM 756 O O . HIS A 1 92 ? 24.949 -8.687 -27.180 1.00 65.50 92 HIS A O 1
ATOM 762 N N . ASP A 1 93 ? 22.763 -8.205 -26.955 1.00 61.50 93 ASP A N 1
ATOM 763 C CA . ASP A 1 93 ? 22.301 -8.894 -28.166 1.00 61.50 93 ASP A CA 1
ATOM 764 C C . ASP A 1 93 ? 22.863 -8.251 -29.455 1.00 61.50 93 ASP A C 1
AT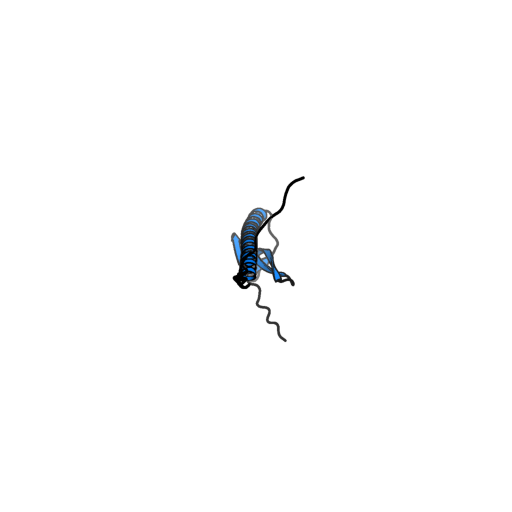OM 766 O O . ASP A 1 93 ? 23.398 -8.928 -30.334 1.00 61.50 93 ASP A O 1
ATOM 770 N N . GLN A 1 94 ? 22.896 -6.911 -29.530 1.00 59.75 94 GLN A N 1
ATOM 771 C CA . GLN A 1 94 ? 23.497 -6.197 -30.673 1.00 59.75 94 GLN A CA 1
ATOM 772 C C . GLN A 1 94 ? 25.025 -6.347 -30.776 1.00 59.75 94 GLN A C 1
ATOM 774 O O . GLN A 1 94 ? 25.584 -6.201 -31.866 1.00 59.75 94 GLN A O 1
ATOM 779 N N . GLY A 1 95 ? 25.713 -6.623 -29.663 1.00 58.06 95 GLY A N 1
ATOM 780 C CA . GLY A 1 95 ? 27.157 -6.865 -29.642 1.00 58.06 95 GLY A CA 1
ATOM 781 C C . GLY A 1 95 ? 27.543 -8.251 -30.163 1.00 58.06 95 GLY A C 1
ATOM 782 O O . GLY A 1 95 ? 28.571 -8.386 -30.824 1.00 58.06 95 GLY A O 1
ATOM 783 N N . GLN A 1 96 ? 26.708 -9.266 -29.922 1.00 56.34 96 GLN A N 1
ATOM 784 C CA . GLN A 1 96 ? 26.951 -10.633 -30.397 1.00 56.34 96 GLN A CA 1
ATOM 785 C C . GLN A 1 96 ? 26.656 -10.793 -31.896 1.00 56.34 96 GLN A C 1
ATOM 787 O O . GLN A 1 96 ? 27.409 -11.468 -32.593 1.00 56.34 96 GLN A O 1
ATOM 792 N N . ALA A 1 97 ? 25.656 -10.087 -32.436 1.00 53.03 97 ALA A N 1
ATOM 793 C CA . ALA A 1 97 ? 25.317 -10.140 -33.865 1.00 53.03 97 ALA A CA 1
ATOM 794 C C . ALA A 1 97 ? 26.387 -9.542 -34.811 1.00 53.03 97 ALA A C 1
ATOM 796 O O . ALA A 1 97 ? 26.295 -9.704 -36.026 1.00 53.03 97 ALA A O 1
ATOM 797 N N . ARG A 1 98 ? 27.401 -8.839 -34.285 1.00 54.38 98 ARG A N 1
ATOM 798 C CA . ARG A 1 98 ? 28.488 -8.223 -35.074 1.00 54.38 98 ARG A CA 1
ATOM 799 C C . ARG A 1 98 ? 29.825 -8.976 -34.993 1.00 54.38 98 ARG A C 1
ATOM 801 O O . ARG A 1 98 ? 30.809 -8.492 -35.545 1.00 54.38 98 ARG A O 1
ATOM 808 N N . GLY A 1 99 ? 29.872 -10.121 -34.305 1.00 50.34 99 GLY A N 1
ATOM 809 C CA . GLY A 1 99 ? 31.108 -10.857 -34.007 1.00 50.34 99 GLY A CA 1
ATOM 810 C C . GLY A 1 99 ? 31.415 -12.082 -34.878 1.00 50.34 99 GLY A C 1
ATOM 811 O O . GLY A 1 99 ? 32.493 -12.643 -34.717 1.00 50.34 99 GLY A O 1
ATOM 812 N N . ASP A 1 100 ? 30.523 -12.492 -35.785 1.00 51.66 100 ASP A N 1
ATOM 813 C CA . ASP A 1 100 ? 30.672 -13.723 -36.585 1.00 51.66 100 ASP A CA 1
ATOM 814 C C . ASP A 1 100 ? 30.575 -13.437 -38.096 1.00 51.66 100 ASP A C 1
ATOM 816 O O . ASP A 1 100 ? 29.682 -13.888 -38.806 1.00 51.66 100 ASP A O 1
ATOM 820 N N . GLY A 1 101 ? 31.471 -12.578 -38.585 1.00 49.84 101 GLY A N 1
ATOM 821 C CA . GLY A 1 101 ? 31.575 -12.207 -39.996 1.00 49.84 101 GLY A CA 1
ATOM 822 C C . GLY A 1 101 ? 33.035 -12.210 -40.417 1.00 49.84 101 GLY A C 1
ATOM 823 O O . GLY A 1 101 ? 33.772 -11.284 -40.089 1.00 49.84 101 GLY A O 1
ATOM 824 N N . GLY A 1 102 ? 33.438 -13.289 -41.090 1.00 51.28 102 GLY A N 1
ATOM 825 C CA . GLY A 1 102 ? 34.810 -13.629 -41.455 1.00 51.28 102 GLY A CA 1
ATOM 826 C C . GLY A 1 102 ? 35.656 -12.477 -41.997 1.00 51.28 102 GLY A C 1
ATOM 827 O O . GLY A 1 102 ? 35.213 -11.620 -42.760 1.00 51.28 102 GLY A O 1
ATOM 828 N N . THR A 1 103 ? 36.923 -12.509 -41.600 1.00 56.53 103 THR A N 1
ATOM 829 C CA . THR A 1 103 ? 38.019 -11.711 -42.144 1.00 56.53 103 THR A CA 1
ATOM 830 C C . THR A 1 103 ? 37.977 -11.748 -43.679 1.00 56.53 103 THR A C 1
ATOM 832 O O . THR A 1 103 ? 38.054 -12.841 -44.238 1.00 56.53 103 THR A O 1
ATOM 835 N N . PRO A 1 104 ? 37.875 -10.615 -44.400 1.00 51.12 104 PRO A N 1
ATOM 836 C CA . PRO A 1 104 ? 38.065 -10.654 -45.839 1.00 51.12 104 PRO A CA 1
ATOM 837 C C . PRO A 1 104 ? 39.553 -10.901 -46.101 1.00 51.12 104 PRO A C 1
ATOM 839 O O . PRO A 1 104 ? 40.404 -10.074 -45.760 1.00 51.12 104 PRO A O 1
ATOM 842 N N . GLU A 1 105 ? 39.861 -12.069 -46.668 1.00 53.38 105 GLU A N 1
ATOM 843 C CA . GLU A 1 105 ? 41.177 -12.391 -47.211 1.00 53.38 105 GLU A CA 1
ATOM 844 C C . GLU A 1 105 ? 41.623 -11.271 -48.154 1.00 53.38 105 GLU A C 1
ATOM 846 O O . GLU A 1 105 ? 41.053 -11.018 -49.217 1.00 53.38 105 GLU A O 1
ATOM 851 N N . ARG A 1 106 ? 42.670 -10.569 -47.729 1.00 49.09 106 ARG A N 1
ATOM 852 C CA . ARG A 1 106 ? 43.361 -9.559 -48.514 1.00 49.09 106 ARG A CA 1
ATOM 853 C C . ARG A 1 106 ? 44.167 -10.279 -49.593 1.00 49.09 106 ARG A C 1
ATOM 855 O O . ARG A 1 106 ? 45.304 -10.670 -49.347 1.00 49.09 106 ARG A O 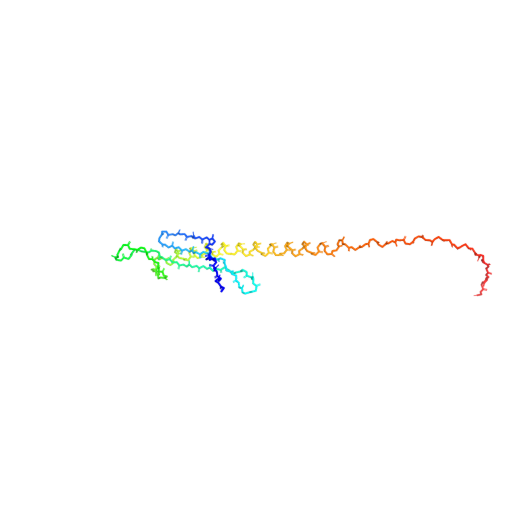1
ATOM 862 N N . PHE A 1 107 ? 43.556 -10.443 -50.765 1.00 50.75 107 PHE A N 1
ATOM 863 C CA . PHE A 1 107 ? 44.169 -10.958 -51.991 1.00 50.75 107 PHE A CA 1
ATOM 864 C C . PHE A 1 107 ? 45.534 -10.283 -52.230 1.00 50.75 107 PHE A C 1
ATOM 866 O O . PHE A 1 107 ? 45.615 -9.084 -52.511 1.00 50.75 107 PHE A O 1
ATOM 873 N N . GLN A 1 108 ? 46.613 -11.050 -52.073 1.00 57.28 108 GLN A N 1
ATOM 874 C CA . GLN A 1 108 ? 47.952 -10.714 -52.546 1.00 57.28 108 GLN A CA 1
ATOM 875 C C . GLN A 1 108 ? 48.277 -11.651 -53.707 1.00 57.28 108 GLN A C 1
ATOM 877 O O . GLN A 1 108 ? 48.555 -12.822 -53.483 1.00 57.28 108 GLN A O 1
ATOM 882 N N . ASP A 1 109 ? 48.275 -11.120 -54.926 1.00 50.97 109 ASP A N 1
ATOM 883 C CA . ASP A 1 109 ? 48.942 -11.715 -56.089 1.00 50.97 109 ASP A CA 1
ATOM 884 C C . ASP A 1 109 ? 49.337 -10.534 -56.999 1.00 50.97 109 ASP A C 1
ATOM 886 O O . ASP A 1 109 ? 48.484 -9.777 -57.451 1.00 50.97 109 ASP A O 1
ATOM 890 N N . ARG A 1 110 ? 50.571 -10.020 -56.954 1.00 43.75 110 ARG A N 1
ATOM 891 C CA . ARG A 1 110 ? 51.839 -10.527 -57.507 1.00 43.75 110 ARG A CA 1
ATOM 892 C C . ARG A 1 110 ? 51.860 -10.576 -59.045 1.00 43.75 110 ARG A C 1
ATOM 894 O O . ARG A 1 110 ? 51.500 -11.563 -59.658 1.00 43.75 110 ARG A O 1
ATOM 901 N N . GLY A 1 111 ? 52.495 -9.555 -59.629 1.00 40.47 111 GLY A N 1
ATOM 902 C CA . GLY A 1 111 ? 53.419 -9.740 -60.756 1.00 40.47 111 GLY A CA 1
ATOM 903 C C . GLY A 1 111 ? 52.906 -9.387 -62.155 1.00 40.47 111 GLY A C 1
ATOM 904 O O . GLY A 1 111 ? 52.110 -10.103 -62.742 1.00 40.47 111 GLY A O 1
ATOM 905 N N . GLY A 1 112 ? 53.482 -8.333 -62.741 1.00 42.09 112 GLY A N 1
ATOM 906 C CA . GLY A 1 112 ? 53.348 -8.019 -64.165 1.00 42.09 112 GLY A CA 1
ATOM 907 C C . GLY A 1 112 ? 54.199 -6.814 -64.554 1.00 42.09 112 GLY A C 1
ATOM 908 O O . GLY A 1 112 ? 53.787 -5.675 -64.385 1.00 42.09 112 GLY A O 1
ATOM 909 N N . GLN A 1 113 ? 55.423 -7.076 -65.003 1.00 50.03 113 GLN A N 1
ATOM 910 C CA . GLN A 1 113 ? 56.458 -6.102 -65.340 1.00 50.03 113 GLN A CA 1
ATOM 911 C C . GLN A 1 113 ? 56.269 -5.486 -66.743 1.00 50.03 113 GLN A C 1
ATOM 913 O O . GLN A 1 113 ? 56.048 -6.211 -67.703 1.00 50.03 113 GLN A O 1
ATOM 918 N N . ASN A 1 114 ? 56.535 -4.175 -66.826 1.00 43.97 114 ASN A N 1
ATOM 919 C CA . ASN A 1 114 ? 57.376 -3.498 -67.830 1.00 43.97 114 ASN A CA 1
ATOM 920 C C . ASN A 1 114 ? 56.874 -3.319 -69.286 1.00 43.97 114 ASN A C 1
ATOM 922 O O . ASN A 1 114 ? 56.725 -4.291 -70.020 1.00 43.97 114 ASN A O 1
ATOM 926 N N . GLN A 1 115 ? 56.792 -2.055 -69.744 1.00 47.41 115 GLN A N 1
ATOM 927 C CA . GLN A 1 115 ? 57.610 -1.524 -70.858 1.00 47.41 115 GLN A CA 1
ATOM 928 C C . GLN A 1 115 ? 57.380 -0.013 -71.122 1.00 47.41 115 GLN A C 1
ATOM 930 O O . GLN A 1 115 ? 56.290 0.427 -71.465 1.00 47.41 115 GLN A O 1
ATOM 935 N N . SER A 1 116 ? 58.455 0.754 -70.915 1.00 47.19 116 SER A N 1
ATOM 936 C CA . SER A 1 116 ? 59.050 1.813 -71.756 1.00 47.19 116 SER A CA 1
ATOM 937 C C . SER A 1 116 ? 58.191 2.750 -72.648 1.00 47.19 116 SER A C 1
ATOM 939 O O . SER A 1 116 ? 57.636 2.336 -73.656 1.00 47.19 116 SER A O 1
ATOM 941 N N . GLN A 1 117 ? 58.235 4.043 -72.271 1.00 46.22 117 GLN A N 1
ATOM 942 C CA . GLN A 1 117 ? 58.278 5.358 -72.985 1.00 46.22 117 GLN A CA 1
ATOM 943 C C . GLN A 1 117 ? 58.514 5.431 -74.528 1.00 46.22 117 GLN A C 1
ATOM 945 O O . GLN A 1 117 ? 58.927 4.431 -75.107 1.00 46.22 117 GLN A O 1
ATOM 950 N N . PRO A 1 118 ? 58.547 6.631 -75.190 1.00 64.31 118 PRO A N 1
ATOM 951 C CA . PRO A 1 118 ? 57.911 7.966 -74.975 1.00 64.31 118 PRO A CA 1
ATOM 952 C C . PRO A 1 118 ? 57.339 8.601 -76.289 1.00 64.31 118 PRO A C 1
ATOM 954 O O . PRO A 1 118 ? 57.653 8.115 -77.371 1.00 64.31 118 PRO A O 1
ATOM 957 N N . ARG A 1 119 ? 56.632 9.758 -76.254 1.00 38.84 119 ARG A N 1
ATOM 958 C CA . ARG A 1 119 ? 56.826 10.852 -77.258 1.00 38.84 119 ARG A CA 1
ATOM 959 C C . ARG A 1 119 ? 56.045 12.164 -77.009 1.00 38.84 119 ARG A C 1
ATOM 961 O O . ARG A 1 119 ? 54.825 12.167 -77.022 1.00 38.84 119 ARG A O 1
ATOM 968 N N . MET A 1 120 ? 56.832 13.240 -76.901 1.00 42.53 120 MET A N 1
ATOM 969 C CA . MET A 1 120 ? 56.718 14.617 -77.436 1.00 42.53 120 MET A CA 1
ATOM 970 C C . MET A 1 120 ? 55.425 15.451 -77.332 1.00 42.53 120 MET A C 1
ATOM 972 O O . MET A 1 120 ? 54.373 15.101 -77.853 1.00 42.53 120 MET A O 1
ATOM 976 N N . GLU A 1 121 ? 55.658 16.643 -76.770 1.00 44.97 121 GLU A N 1
ATOM 977 C CA . GLU A 1 121 ? 55.045 17.962 -76.994 1.00 44.97 121 GLU A CA 1
ATOM 978 C C . GLU A 1 121 ? 54.259 18.156 -78.299 1.00 44.97 121 GLU A C 1
ATOM 980 O O . GLU A 1 121 ? 54.732 17.776 -79.374 1.00 44.97 121 GLU A O 1
ATOM 985 N N . ARG A 1 122 ? 53.160 18.916 -78.194 1.00 55.31 122 ARG A N 1
ATOM 986 C CA . ARG A 1 122 ? 52.952 20.185 -78.914 1.00 55.31 122 ARG A CA 1
ATOM 987 C C . ARG A 1 122 ? 52.121 21.146 -78.075 1.00 55.31 122 ARG A C 1
ATOM 989 O O . ARG A 1 122 ? 51.242 20.645 -77.341 1.00 55.31 122 ARG A O 1
#

Sequence (122 aa):
MDTTTTPNKPIATYRDGRLKSTLWANQNRDGDIYYTVTLAKVYEDRNGKLQETNSFSDTEILRVFELGKEARTHALQLRREQSHQRNRQQSHDQGQARGDGGTPERFQDRGGQNQSQPRMER

Organism: NCBI:txid2602289